Protein AF-A0A5P2DQ47-F1 (afdb_monomer_lite)

Secondary structure (DSSP, 8-state):
-HHHHHHHHHHHHHHHHHHHHHHS-HHHHHHHHHHHHHTT-HHHHHHHHHHHHT-S-HHHHHHHHHHHHHTT-HHHHHHHHHHHT-

pLDDT: mean 89.88, std 11.19, range [55.78, 97.75]

Radius of gyration: 13.1 Å; chains: 1; bounding box: 27×29×37 Å

Organism: Streptomyces venezuelae (NCBI:txid54571)

Sequence (86 aa):
MTRFLAEGRHRDAGFLLWRAGKTLSAHQIIEAVASCREAGLHEAAESVLAGVSERADRQAVLNITAALQAAGRHQDVGFLLSAASK

Foldseek 3Di:
DVVVVVVVVVVVLLQVLLCCLADPALVVLLVQLVVCVVVVNNSSNLSSLLSVLPHPPVVRSVVSLVVCVVVVVVVSSVSNVVSNVD

Structure (mmCIF, N/CA/C/O backbone):
data_AF-A0A5P2DQ47-F1
#
_entry.id   AF-A0A5P2DQ47-F1
#
loop_
_atom_site.group_PDB
_atom_site.id
_atom_site.type_symbol
_atom_site.label_atom_id
_atom_site.label_alt_id
_atom_site.label_comp_id
_atom_site.label_asym_id
_atom_site.label_entity_id
_atom_site.label_seq_id
_atom_site.pdbx_PDB_ins_code
_atom_site.Cartn_x
_atom_site.Cartn_y
_atom_site.Cartn_z
_atom_site.occupancy
_atom_site.B_iso_or_equiv
_atom_site.auth_seq_id
_atom_site.auth_comp_id
_atom_site.auth_asym_id
_atom_site.auth_atom_id
_atom_site.pdbx_PDB_model_num
ATOM 1 N N . MET A 1 1 ? 1.040 -18.913 -26.256 1.00 59.62 1 MET A N 1
ATOM 2 C CA . MET A 1 1 ? 1.889 -17.702 -26.364 1.00 59.62 1 MET A CA 1
ATOM 3 C C . MET A 1 1 ? 1.289 -16.488 -25.645 1.00 59.62 1 MET A C 1
ATOM 5 O O . MET A 1 1 ? 2.021 -15.771 -24.984 1.00 59.62 1 MET A O 1
ATOM 9 N N . THR A 1 2 ? -0.031 -16.286 -25.689 1.00 61.72 2 THR A N 1
ATOM 10 C CA . T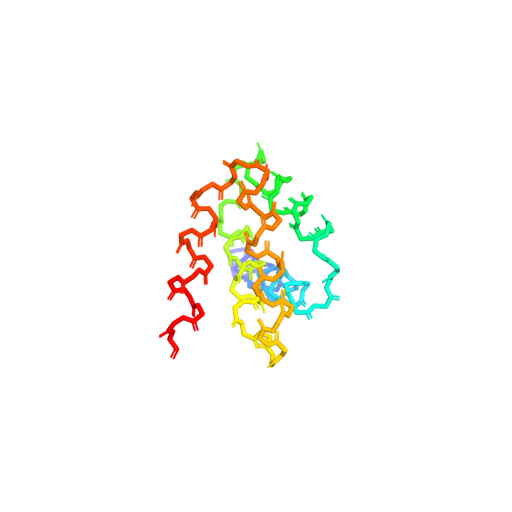HR A 1 2 ? -0.746 -15.178 -25.017 1.00 61.72 2 THR A CA 1
ATOM 11 C C . THR A 1 2 ? -0.674 -15.189 -23.486 1.00 61.72 2 THR A C 1
ATOM 13 O O . THR A 1 2 ? -0.567 -14.127 -22.882 1.00 61.72 2 THR A O 1
ATOM 16 N N . ARG A 1 3 ? -0.662 -16.370 -22.851 1.00 61.69 3 ARG A N 1
ATOM 17 C CA . ARG A 1 3 ? -0.562 -16.506 -21.386 1.00 61.69 3 ARG A CA 1
ATOM 18 C C . ARG A 1 3 ? 0.747 -15.951 -20.808 1.00 61.69 3 ARG A C 1
ATOM 20 O O . ARG A 1 3 ? 0.699 -15.171 -19.870 1.00 61.69 3 ARG A O 1
ATOM 27 N N . PHE A 1 4 ? 1.888 -16.273 -21.417 1.00 55.78 4 PHE A N 1
ATOM 28 C CA . PHE A 1 4 ? 3.197 -15.769 -20.978 1.00 55.78 4 PHE A CA 1
ATOM 29 C C . PHE A 1 4 ? 3.317 -14.243 -21.108 1.00 55.78 4 PHE A C 1
ATOM 31 O O . PHE A 1 4 ? 3.917 -13.594 -20.260 1.00 55.78 4 PHE A O 1
ATOM 38 N N . LEU A 1 5 ? 2.707 -13.657 -22.146 1.00 57.41 5 LEU A N 1
ATOM 39 C CA . LEU A 1 5 ? 2.661 -12.202 -22.322 1.00 57.41 5 LEU A CA 1
ATOM 40 C C . LEU A 1 5 ? 1.758 -11.529 -21.282 1.00 57.41 5 LEU A C 1
ATOM 42 O O . LEU A 1 5 ? 2.095 -10.458 -20.785 1.00 57.41 5 LEU A O 1
ATOM 46 N N . ALA A 1 6 ? 0.626 -12.149 -20.940 1.00 59.56 6 ALA A N 1
ATOM 47 C CA . ALA A 1 6 ? -0.240 -11.661 -19.872 1.00 59.56 6 ALA A CA 1
ATOM 48 C C . ALA A 1 6 ? 0.480 -11.718 -18.515 1.00 59.56 6 ALA A C 1
ATOM 50 O O . ALA A 1 6 ? 0.559 -10.706 -17.828 1.00 59.56 6 ALA A O 1
ATOM 51 N N . GLU A 1 7 ? 1.084 -12.857 -18.170 1.00 62.50 7 GLU A N 1
ATOM 52 C CA . GLU A 1 7 ? 1.851 -13.038 -16.929 1.00 62.50 7 GLU A CA 1
ATOM 53 C C . GLU A 1 7 ? 3.029 -12.051 -16.825 1.00 62.50 7 GLU A C 1
ATOM 55 O O . GLU A 1 7 ? 3.225 -11.443 -15.772 1.00 62.50 7 GLU A O 1
ATOM 60 N N . GLY A 1 8 ? 3.760 -11.815 -17.922 1.00 63.78 8 GLY A N 1
ATOM 61 C CA . GLY A 1 8 ? 4.818 -10.799 -17.980 1.00 63.78 8 GLY A CA 1
ATOM 62 C C . GLY A 1 8 ? 4.296 -9.386 -17.703 1.00 63.78 8 GLY A C 1
ATOM 63 O O . GLY A 1 8 ? 4.820 -8.691 -16.839 1.00 63.78 8 GLY A O 1
ATOM 64 N N . ARG A 1 9 ? 3.189 -8.993 -18.345 1.00 67.00 9 ARG A N 1
ATOM 65 C CA . ARG A 1 9 ? 2.559 -7.680 -18.127 1.00 67.00 9 ARG A CA 1
ATOM 66 C C . ARG A 1 9 ? 2.038 -7.496 -16.702 1.00 67.00 9 AR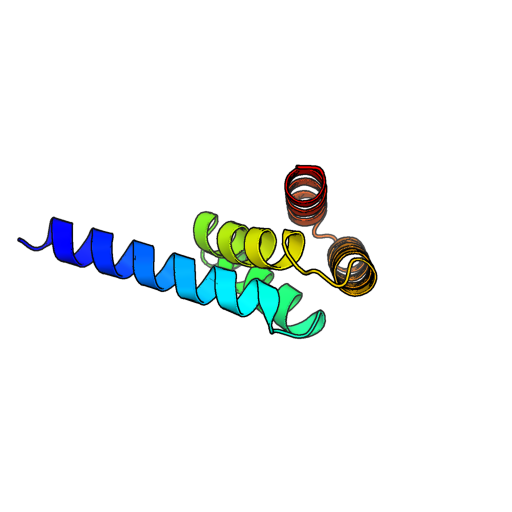G A C 1
ATOM 68 O O . ARG A 1 9 ? 2.134 -6.394 -16.168 1.00 67.00 9 ARG A O 1
ATOM 75 N N . HIS A 1 10 ? 1.492 -8.545 -16.085 1.00 68.88 10 HIS A N 1
ATOM 76 C CA . HIS A 1 10 ? 1.045 -8.495 -14.691 1.00 68.88 10 HIS A CA 1
ATOM 77 C C . HIS A 1 10 ? 2.222 -8.310 -13.729 1.00 68.88 10 HIS A C 1
ATOM 79 O O . HIS A 1 10 ? 2.144 -7.479 -12.825 1.00 68.88 10 HIS A O 1
ATOM 85 N N . ARG A 1 11 ? 3.337 -9.018 -13.960 1.00 74.31 11 ARG A N 1
ATOM 86 C CA . ARG A 1 11 ? 4.567 -8.849 -13.175 1.00 74.31 11 ARG A CA 1
ATOM 87 C C . ARG A 1 11 ? 5.137 -7.435 -13.311 1.00 74.31 11 ARG A C 1
ATOM 89 O O . ARG A 1 11 ? 5.489 -6.831 -12.300 1.00 74.31 11 ARG A O 1
ATOM 96 N N . ASP A 1 12 ? 5.181 -6.896 -14.526 1.00 83.12 12 ASP A N 1
ATOM 97 C CA . ASP A 1 12 ? 5.681 -5.540 -14.773 1.00 83.12 12 ASP A CA 1
ATOM 98 C C . ASP A 1 12 ? 4.789 -4.482 -14.110 1.00 83.12 12 ASP A C 1
ATOM 100 O O . ASP A 1 12 ? 5.289 -3.564 -13.460 1.00 83.12 12 ASP A O 1
ATOM 104 N N . ALA A 1 13 ? 3.463 -4.637 -14.199 1.00 83.44 13 ALA A N 1
ATOM 105 C CA . ALA A 1 13 ? 2.513 -3.753 -13.528 1.00 83.44 13 ALA A CA 1
ATOM 106 C C . ALA A 1 13 ? 2.675 -3.794 -11.999 1.00 83.44 13 ALA A C 1
ATOM 108 O O . ALA A 1 13 ? 2.741 -2.742 -11.364 1.00 83.44 13 ALA A O 1
ATOM 109 N N . GLY A 1 14 ? 2.813 -4.989 -11.415 1.00 86.00 14 GLY A N 1
ATOM 110 C CA . GLY A 1 14 ? 3.077 -5.157 -9.985 1.00 86.00 14 GLY A CA 1
ATOM 111 C C . GLY A 1 14 ? 4.378 -4.477 -9.551 1.00 86.00 14 GLY A C 1
ATOM 112 O O . GLY A 1 14 ? 4.393 -3.742 -8.565 1.00 86.00 14 GLY A O 1
ATOM 113 N N . PHE A 1 15 ? 5.455 -4.631 -10.327 1.00 89.44 15 PHE A N 1
ATOM 114 C CA . PHE A 1 15 ? 6.732 -3.969 -10.049 1.00 89.44 15 PHE A CA 1
ATOM 115 C C . PHE A 1 15 ? 6.634 -2.439 -10.115 1.00 89.44 15 PHE A C 1
ATOM 117 O O . PHE A 1 15 ? 7.174 -1.743 -9.252 1.00 89.44 15 PHE A O 1
ATOM 124 N N . LEU A 1 16 ? 5.929 -1.896 -11.111 1.00 92.75 16 LEU A N 1
ATOM 125 C CA . LEU A 1 16 ? 5.719 -0.452 -11.233 1.00 92.75 16 LEU A CA 1
ATOM 126 C C . LEU A 1 16 ? 4.910 0.108 -10.0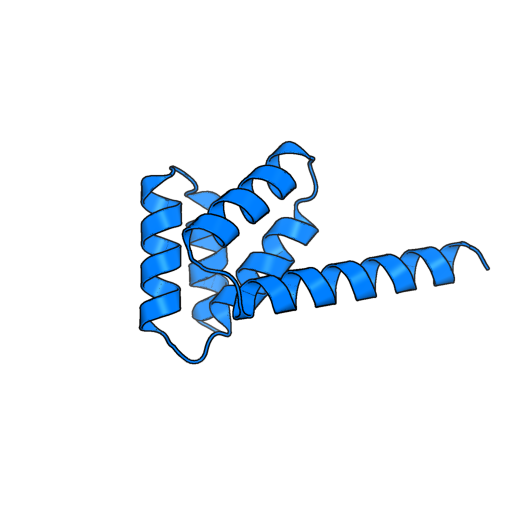58 1.00 92.75 16 LEU A C 1
ATOM 128 O O . LEU A 1 16 ? 5.257 1.164 -9.529 1.00 92.75 16 LEU A O 1
ATOM 132 N N . LEU A 1 17 ? 3.880 -0.612 -9.614 1.00 92.69 17 LEU A N 1
ATOM 133 C CA . LEU A 1 17 ? 3.055 -0.233 -8.466 1.00 92.69 17 LEU A CA 1
ATOM 134 C C . LEU A 1 17 ? 3.831 -0.308 -7.150 1.00 92.69 17 LEU A C 1
ATOM 136 O O . LEU A 1 17 ? 3.789 0.627 -6.352 1.00 92.69 17 LEU A O 1
ATOM 140 N N . TRP A 1 18 ? 4.618 -1.362 -6.957 1.00 94.88 18 TRP A N 1
ATOM 141 C CA . TRP A 1 18 ? 5.547 -1.453 -5.834 1.00 94.88 18 TRP A CA 1
ATOM 142 C C . TRP A 1 18 ? 6.550 -0.297 -5.832 1.00 94.88 18 TRP A C 1
ATOM 144 O O . TRP A 1 18 ? 6.770 0.349 -4.806 1.00 94.88 18 TRP A O 1
ATOM 154 N N . ARG A 1 19 ? 7.106 0.054 -6.996 1.00 94.38 19 ARG A N 1
ATOM 155 C CA . ARG A 1 19 ? 8.018 1.197 -7.113 1.00 94.38 19 ARG A CA 1
ATOM 156 C C . ARG A 1 19 ? 7.313 2.515 -6.792 1.00 94.38 19 ARG A C 1
ATOM 158 O O . ARG A 1 19 ? 7.902 3.349 -6.109 1.00 94.38 19 ARG A O 1
ATOM 165 N N . ALA A 1 20 ? 6.068 2.692 -7.229 1.00 92.00 20 ALA A N 1
ATOM 166 C CA . ALA A 1 20 ? 5.248 3.850 -6.874 1.00 92.00 20 ALA A CA 1
ATOM 167 C C . ALA A 1 20 ? 5.048 3.949 -5.350 1.00 92.00 20 ALA A C 1
ATOM 169 O O . ALA A 1 20 ? 5.190 5.025 -4.765 1.00 92.00 20 ALA A O 1
ATOM 170 N N . GLY A 1 21 ? 4.858 2.804 -4.689 1.00 94.00 21 GLY A N 1
ATOM 171 C CA . GLY A 1 21 ? 4.860 2.665 -3.234 1.00 94.00 21 GLY A CA 1
ATOM 172 C C . GLY A 1 21 ? 6.100 3.241 -2.546 1.00 94.00 21 GLY A C 1
ATOM 173 O O . GLY A 1 21 ? 5.996 3.737 -1.427 1.00 94.00 21 GLY A O 1
ATOM 174 N N . LYS A 1 22 ? 7.260 3.273 -3.211 1.00 95.62 22 LYS A N 1
ATOM 175 C CA . LYS A 1 22 ? 8.512 3.835 -2.671 1.00 95.62 22 LYS A CA 1
ATOM 176 C C . LYS A 1 22 ? 8.711 5.325 -2.940 1.00 95.62 22 LYS A C 1
ATOM 178 O O . LYS A 1 22 ? 9.472 5.958 -2.215 1.00 95.62 22 LYS A O 1
ATOM 183 N N . THR A 1 23 ? 8.058 5.886 -3.955 1.00 92.69 23 THR A N 1
ATOM 184 C CA . THR A 1 23 ? 8.369 7.239 -4.452 1.00 92.69 23 THR A CA 1
ATOM 185 C C . THR A 1 23 ? 7.263 8.261 -4.226 1.00 92.69 23 THR A C 1
ATOM 187 O O . THR A 1 23 ? 7.560 9.443 -4.076 1.00 92.69 23 THR A O 1
ATOM 190 N N . LEU A 1 24 ? 5.998 7.840 -4.204 1.00 92.31 24 LEU A N 1
ATOM 191 C CA . LEU A 1 24 ? 4.864 8.760 -4.130 1.00 92.31 24 LEU A CA 1
ATOM 192 C C . LEU A 1 24 ? 4.723 9.430 -2.753 1.00 92.31 24 LEU A C 1
ATOM 194 O O . LEU A 1 24 ? 5.162 8.907 -1.724 1.00 92.31 24 LEU A O 1
ATOM 198 N N . SER A 1 25 ? 4.075 10.592 -2.717 1.00 92.31 25 SER A N 1
ATOM 199 C CA . SER A 1 25 ? 3.675 11.231 -1.458 1.00 92.31 25 SER A CA 1
ATOM 200 C C . SER A 1 25 ? 2.540 10.460 -0.769 1.00 92.31 25 SER A C 1
ATOM 202 O O . SER A 1 25 ? 1.853 9.656 -1.396 1.00 92.31 25 SER A O 1
ATOM 204 N N . ALA A 1 26 ? 2.298 10.723 0.520 1.00 91.00 26 ALA A N 1
ATOM 205 C CA . ALA A 1 26 ? 1.247 10.033 1.273 1.00 91.00 26 ALA A CA 1
ATOM 206 C C . ALA A 1 26 ? -0.155 10.202 0.662 1.00 91.00 26 ALA A C 1
ATOM 208 O O . ALA A 1 26 ? -0.898 9.229 0.571 1.00 91.00 26 ALA A O 1
ATOM 209 N N . HIS A 1 27 ? -0.485 11.403 0.180 1.00 91.75 27 HIS A N 1
ATOM 210 C CA . HIS A 1 27 ? -1.754 11.668 -0.501 1.00 91.75 27 HIS A CA 1
ATOM 211 C C . HIS A 1 27 ? -1.918 10.803 -1.756 1.00 91.75 27 HIS A C 1
ATOM 213 O O . HIS A 1 27 ? -2.921 10.118 -1.921 1.00 91.75 27 HIS A O 1
ATOM 219 N N . GLN A 1 28 ? -0.885 10.767 -2.600 1.00 94.62 28 GLN A N 1
ATOM 220 C CA . GLN A 1 2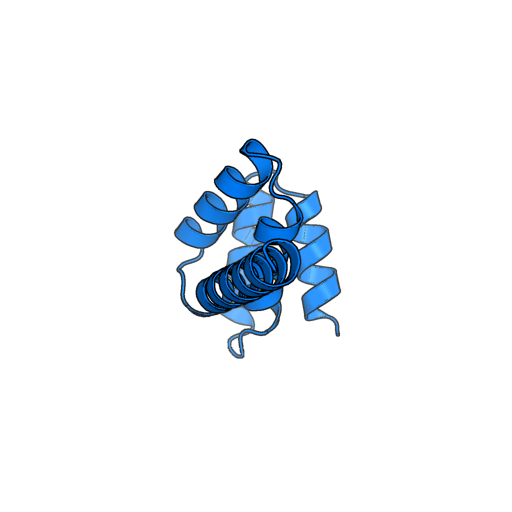8 ? -0.894 9.982 -3.836 1.00 94.62 28 GLN A CA 1
ATOM 221 C C . GLN A 1 28 ? -0.966 8.474 -3.565 1.00 94.62 28 GLN A C 1
ATOM 223 O O . GLN A 1 28 ? -1.577 7.741 -4.336 1.00 94.62 28 GLN A O 1
ATOM 228 N N . ILE A 1 29 ? -0.367 7.997 -2.467 1.00 95.62 29 ILE A N 1
ATOM 229 C CA . ILE A 1 29 ? -0.518 6.603 -2.032 1.00 95.62 29 ILE A CA 1
ATOM 230 C C . ILE A 1 29 ? -1.974 6.307 -1.671 1.00 95.62 29 ILE A C 1
ATOM 232 O O . ILE A 1 29 ? -2.500 5.286 -2.106 1.00 95.62 29 ILE A O 1
ATOM 236 N N . ILE A 1 30 ? -2.638 7.185 -0.913 1.00 95.06 30 ILE A N 1
ATOM 237 C CA . ILE A 1 30 ? -4.047 6.996 -0.540 1.00 95.06 30 ILE A CA 1
ATOM 238 C C . ILE A 1 30 ? -4.930 6.931 -1.785 1.00 95.06 30 ILE A C 1
ATOM 240 O O . ILE A 1 30 ? -5.736 6.009 -1.901 1.00 95.06 30 ILE A O 1
ATOM 244 N N . GLU A 1 31 ? -4.751 7.859 -2.724 1.00 95.25 31 GLU A N 1
ATOM 245 C CA . GLU A 1 31 ? -5.507 7.888 -3.981 1.00 95.25 31 GLU A CA 1
ATOM 246 C C . GLU A 1 31 ? -5.268 6.629 -4.817 1.00 95.25 31 GLU A C 1
ATOM 248 O O . GLU A 1 31 ? -6.221 5.989 -5.259 1.00 95.25 31 GLU A O 1
ATOM 253 N N . ALA A 1 32 ? -4.006 6.221 -4.989 1.00 93.81 32 ALA A N 1
ATOM 254 C CA . ALA A 1 32 ? -3.664 5.024 -5.749 1.00 93.81 32 ALA A CA 1
ATOM 255 C C . ALA A 1 32 ? -4.270 3.761 -5.119 1.00 93.81 32 ALA A C 1
ATOM 257 O O . ALA A 1 32 ? -4.854 2.928 -5.812 1.00 93.81 32 ALA A O 1
ATOM 258 N N . VAL A 1 33 ? -4.176 3.634 -3.794 1.00 95.88 33 VAL A N 1
ATOM 259 C CA . VAL A 1 33 ? -4.717 2.494 -3.047 1.00 95.88 33 VAL A CA 1
ATOM 260 C C . VAL A 1 33 ? -6.251 2.535 -3.029 1.00 95.88 33 VAL A C 1
ATOM 262 O O . VAL A 1 33 ? -6.878 1.481 -3.079 1.00 95.88 33 VAL A O 1
ATOM 265 N N . ALA A 1 34 ? -6.898 3.705 -3.002 1.00 95.00 34 ALA A N 1
ATOM 266 C CA . ALA A 1 34 ? -8.350 3.839 -3.185 1.00 95.00 34 ALA A CA 1
ATOM 267 C C . ALA A 1 34 ? -8.797 3.385 -4.567 1.00 95.00 34 ALA A C 1
ATOM 269 O O . ALA A 1 34 ? -9.592 2.454 -4.665 1.00 95.00 34 ALA A O 1
ATOM 270 N N . SER A 1 35 ? -8.194 3.947 -5.610 1.00 94.62 35 SER A N 1
ATOM 271 C CA . SER A 1 35 ? -8.519 3.616 -6.992 1.00 94.62 35 SER A CA 1
ATOM 272 C C . SER A 1 35 ? -8.346 2.120 -7.277 1.00 94.62 35 SER A C 1
ATOM 274 O O . SER A 1 35 ? -9.230 1.494 -7.860 1.00 94.62 35 SER A O 1
ATOM 276 N N . CYS A 1 36 ? -7.263 1.503 -6.788 1.00 94.19 36 CYS A N 1
ATOM 277 C CA . CYS A 1 36 ? -7.061 0.061 -6.931 1.00 94.19 36 CYS A CA 1
ATOM 278 C C . CYS A 1 36 ? -8.150 -0.755 -6.220 1.00 94.19 36 CYS A C 1
ATOM 280 O O . CYS A 1 36 ? -8.650 -1.722 -6.790 1.00 94.19 36 CYS A O 1
ATOM 282 N N . ARG A 1 37 ? -8.540 -0.391 -4.988 1.00 94.50 37 ARG A N 1
ATOM 283 C CA . ARG A 1 37 ? -9.584 -1.126 -4.251 1.00 94.50 37 ARG A CA 1
ATOM 284 C C . ARG A 1 37 ? -10.962 -0.958 -4.892 1.00 94.50 37 ARG A C 1
ATOM 286 O O . ARG A 1 37 ? -11.661 -1.955 -5.034 1.00 94.50 37 ARG A O 1
ATOM 293 N N . GLU A 1 38 ? -11.322 0.249 -5.318 1.00 95.06 38 GLU A N 1
ATOM 294 C CA . GLU A 1 38 ? -12.590 0.536 -6.006 1.00 95.06 38 GLU A CA 1
ATOM 295 C C . GLU A 1 38 ? -12.702 -0.208 -7.343 1.00 95.06 38 GLU A C 1
ATOM 297 O O . GLU A 1 38 ? -13.774 -0.690 -7.700 1.00 95.06 38 GLU A O 1
ATOM 302 N N . ALA A 1 39 ? -11.581 -0.382 -8.047 1.00 93.38 39 ALA A N 1
ATOM 303 C CA . ALA A 1 39 ? -11.504 -1.167 -9.276 1.00 93.38 39 ALA A CA 1
ATOM 304 C C . ALA A 1 39 ? -11.439 -2.695 -9.048 1.00 93.38 39 ALA A C 1
ATOM 306 O O . ALA A 1 39 ? -11.308 -3.447 -10.013 1.00 93.38 39 ALA A O 1
ATOM 307 N N . GLY A 1 40 ? -11.475 -3.176 -7.798 1.00 94.31 40 GLY A N 1
ATOM 308 C CA . GLY A 1 40 ? -11.322 -4.601 -7.465 1.00 94.31 40 GLY A CA 1
ATOM 309 C C . GLY A 1 40 ? -9.903 -5.156 -7.670 1.00 94.31 40 GLY A C 1
ATOM 310 O O . GLY A 1 40 ? -9.687 -6.364 -7.610 1.00 94.31 40 GLY A O 1
ATOM 311 N N . LEU A 1 41 ? -8.911 -4.291 -7.892 1.00 93.81 41 LEU A N 1
ATOM 312 C CA . LEU A 1 41 ? -7.509 -4.646 -8.118 1.00 93.81 41 LEU A CA 1
ATOM 313 C C . LEU A 1 41 ? -6.763 -4.771 -6.780 1.00 93.81 41 LEU A C 1
ATOM 315 O O . LEU A 1 41 ? -5.882 -3.977 -6.446 1.00 93.81 41 LEU A O 1
ATOM 319 N N . HIS A 1 42 ? -7.128 -5.772 -5.981 1.00 93.62 42 HIS A N 1
ATOM 320 C CA . HIS A 1 42 ? -6.588 -5.947 -4.628 1.00 93.62 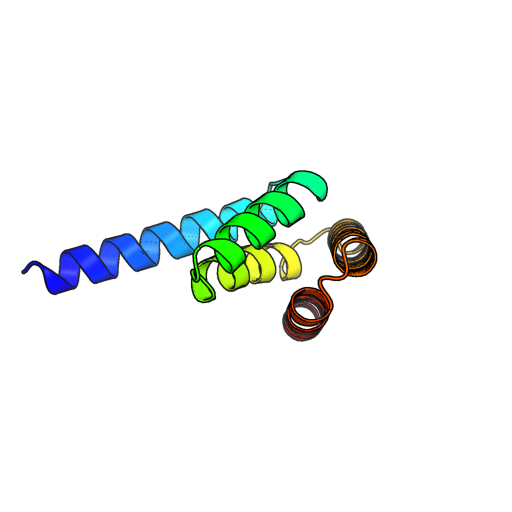42 HIS A CA 1
ATOM 321 C C . HIS A 1 42 ? -5.068 -6.177 -4.601 1.00 93.62 42 HIS A C 1
ATOM 323 O O . HIS A 1 42 ? -4.370 -5.509 -3.842 1.00 93.62 42 HIS A O 1
ATOM 329 N N . GLU A 1 43 ? -4.541 -7.025 -5.486 1.00 91.94 43 GLU A N 1
ATOM 330 C CA . GLU A 1 43 ? -3.095 -7.293 -5.587 1.00 91.94 43 GLU A CA 1
ATOM 331 C C . GLU A 1 43 ? -2.290 -6.051 -6.008 1.00 91.94 43 GLU A C 1
ATOM 333 O O . GLU A 1 43 ? -1.139 -5.864 -5.606 1.00 91.94 43 GLU A O 1
ATOM 338 N N . ALA A 1 44 ? -2.905 -5.164 -6.797 1.00 93.12 44 ALA A N 1
ATOM 339 C CA . ALA A 1 44 ? -2.301 -3.898 -7.196 1.00 93.12 44 ALA A CA 1
ATOM 340 C C . ALA A 1 44 ? -2.164 -2.951 -5.994 1.00 93.12 44 ALA A C 1
ATOM 342 O O . ALA A 1 44 ? -1.089 -2.392 -5.773 1.00 93.12 44 ALA A O 1
ATOM 343 N N . ALA A 1 45 ? -3.221 -2.824 -5.182 1.00 95.62 45 ALA A N 1
ATOM 344 C CA . ALA A 1 45 ? -3.185 -2.048 -3.942 1.00 95.62 45 ALA A CA 1
ATOM 345 C C . ALA A 1 45 ? -2.125 -2.593 -2.970 1.00 95.62 45 ALA A C 1
ATOM 347 O O . ALA A 1 45 ? -1.349 -1.830 -2.398 1.00 95.62 45 ALA A O 1
ATOM 348 N N . GLU A 1 46 ? -2.049 -3.916 -2.827 1.00 95.88 46 GLU A N 1
ATOM 349 C CA . GLU A 1 46 ? -1.070 -4.578 -1.962 1.00 95.88 46 GLU A CA 1
ATOM 350 C C . GLU A 1 46 ? 0.365 -4.396 -2.455 1.00 95.88 46 GLU A C 1
ATOM 352 O O . GLU A 1 46 ? 1.255 -4.157 -1.641 1.00 95.88 46 GLU A O 1
ATOM 357 N N . SER A 1 47 ? 0.592 -4.405 -3.772 1.00 96.25 47 SER A N 1
ATOM 358 C CA . SER A 1 47 ? 1.906 -4.099 -4.352 1.00 96.25 47 SER A CA 1
ATOM 359 C C . SER A 1 47 ? 2.363 -2.685 -3.984 1.00 96.25 47 SER A C 1
ATOM 361 O O . SER A 1 47 ? 3.502 -2.506 -3.552 1.00 96.25 47 SER A O 1
ATOM 363 N N . VAL A 1 48 ? 1.474 -1.684 -4.076 1.00 97.19 48 VAL A N 1
ATOM 364 C CA . VAL A 1 48 ? 1.775 -0.306 -3.638 1.00 97.19 48 VAL A CA 1
ATOM 365 C C . VAL A 1 48 ? 2.127 -0.272 -2.149 1.00 97.19 48 VAL A C 1
ATOM 367 O O . VAL A 1 48 ? 3.149 0.304 -1.774 1.00 97.19 48 VAL A O 1
ATOM 370 N N . LEU A 1 49 ? 1.318 -0.904 -1.295 1.00 97.75 49 LEU A N 1
ATOM 371 C CA . LEU A 1 49 ? 1.537 -0.915 0.156 1.00 97.75 49 LEU A CA 1
ATOM 372 C C . LEU A 1 49 ? 2.822 -1.660 0.555 1.00 97.75 49 LEU A C 1
ATOM 374 O O . LEU A 1 49 ? 3.524 -1.203 1.455 1.00 97.75 49 LEU A O 1
ATOM 378 N N . ALA A 1 50 ? 3.180 -2.742 -0.139 1.00 97.25 50 ALA A N 1
ATOM 379 C CA . ALA A 1 50 ? 4.454 -3.437 0.051 1.00 97.25 50 ALA A CA 1
ATOM 380 C C . ALA A 1 50 ? 5.650 -2.533 -0.301 1.00 97.25 50 ALA A C 1
ATOM 382 O O . ALA A 1 50 ? 6.651 -2.478 0.414 1.00 97.25 50 ALA A O 1
ATOM 383 N N . GLY A 1 51 ? 5.520 -1.732 -1.362 1.00 96.56 51 GLY A N 1
ATOM 384 C CA . GLY A 1 51 ? 6.500 -0.698 -1.681 1.00 96.56 51 GLY A CA 1
ATOM 385 C C . GLY A 1 51 ? 6.662 0.325 -0.554 1.00 96.56 51 GLY A C 1
ATOM 386 O O . GLY A 1 51 ? 7.786 0.699 -0.216 1.00 96.56 51 GLY A O 1
ATOM 387 N N . VAL A 1 52 ? 5.555 0.747 0.068 1.00 97.62 52 VAL A N 1
ATOM 388 C CA . VAL A 1 52 ? 5.583 1.659 1.222 1.00 97.62 52 VAL A CA 1
ATOM 389 C C . VAL A 1 52 ? 6.293 1.021 2.416 1.00 97.62 52 VAL A C 1
ATOM 391 O O . VAL A 1 52 ? 7.161 1.672 2.995 1.00 97.62 52 VAL A O 1
ATOM 394 N N . SER A 1 53 ? 5.982 -0.231 2.778 1.00 97.62 53 SER A N 1
ATOM 395 C CA . SER A 1 53 ? 6.574 -0.890 3.959 1.00 97.62 53 SER A CA 1
ATOM 396 C C . SER A 1 53 ? 8.097 -1.003 3.900 1.00 97.62 53 SER A C 1
ATOM 398 O O . SER A 1 53 ? 8.766 -1.021 4.933 1.00 97.62 53 SER A O 1
ATOM 400 N N . GLU A 1 54 ? 8.646 -1.053 2.690 1.00 96.12 54 GLU A N 1
ATOM 401 C CA . GLU A 1 54 ? 10.077 -1.183 2.430 1.00 96.12 54 GLU A CA 1
ATOM 402 C C . GLU A 1 54 ? 10.820 0.161 2.308 1.00 96.12 54 GLU A C 1
ATOM 404 O O . GLU A 1 54 ? 12.003 0.186 1.949 1.00 96.12 54 GLU A O 1
ATOM 409 N N . ARG A 1 55 ? 10.163 1.303 2.555 1.00 95.50 55 ARG A N 1
ATOM 410 C CA . ARG A 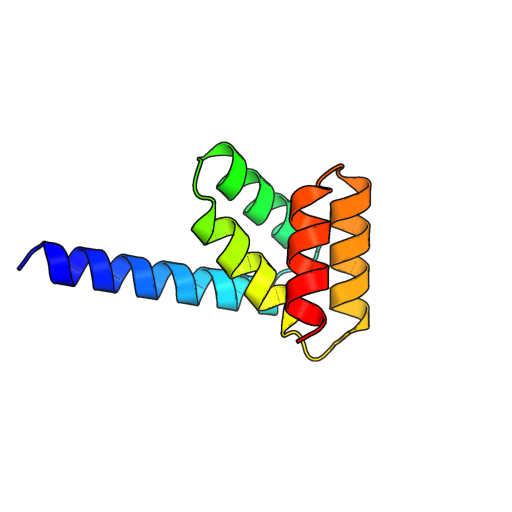1 55 ? 10.864 2.595 2.583 1.00 95.50 55 ARG A CA 1
ATOM 411 C C . ARG A 1 55 ? 11.880 2.617 3.726 1.00 95.50 55 ARG A C 1
ATOM 413 O O . ARG A 1 55 ? 11.572 2.258 4.860 1.00 95.50 55 ARG A O 1
ATOM 420 N N . ALA A 1 56 ? 13.083 3.106 3.424 1.00 94.06 56 ALA A N 1
ATOM 421 C CA . ALA A 1 56 ? 14.132 3.299 4.425 1.00 94.06 56 ALA A CA 1
ATOM 422 C C . ALA A 1 56 ? 13.741 4.362 5.468 1.00 94.06 56 ALA A C 1
ATOM 424 O O . ALA A 1 56 ? 14.063 4.231 6.647 1.00 94.06 56 ALA A O 1
ATOM 425 N N . ASP A 1 57 ? 13.007 5.394 5.040 1.00 94.06 57 ASP A N 1
ATOM 426 C CA . ASP A 1 57 ? 12.448 6.411 5.926 1.00 94.06 57 ASP A CA 1
ATOM 427 C C . ASP A 1 57 ? 11.225 5.862 6.676 1.00 94.06 57 ASP A C 1
ATOM 429 O O . ASP A 1 57 ? 10.102 5.837 6.163 1.00 94.06 57 ASP A O 1
ATOM 433 N N . ARG A 1 58 ? 11.448 5.427 7.921 1.00 93.88 58 ARG A N 1
ATOM 434 C CA . ARG A 1 58 ? 10.396 4.887 8.793 1.00 93.88 58 ARG A CA 1
ATOM 435 C C . ARG A 1 58 ? 9.370 5.936 9.212 1.00 93.88 58 ARG A C 1
ATOM 437 O O . ARG A 1 58 ? 8.207 5.581 9.404 1.00 93.88 58 ARG A O 1
ATOM 444 N N . GLN A 1 59 ? 9.752 7.210 9.295 1.00 94.06 59 GLN A N 1
ATOM 445 C CA . GLN A 1 59 ? 8.799 8.277 9.585 1.00 94.06 59 GLN A CA 1
ATOM 446 C C . GLN A 1 59 ? 7.827 8.449 8.415 1.00 94.06 59 GLN A C 1
ATOM 448 O O . GLN A 1 59 ? 6.626 8.593 8.638 1.00 94.06 59 GLN A O 1
ATOM 453 N N . ALA A 1 60 ? 8.308 8.356 7.172 1.00 93.75 60 ALA A N 1
ATOM 454 C CA . ALA A 1 60 ? 7.437 8.371 6.000 1.00 93.75 60 ALA A CA 1
ATOM 455 C C . ALA A 1 60 ? 6.439 7.201 6.006 1.00 93.75 60 ALA A C 1
ATOM 457 O O . ALA A 1 60 ? 5.265 7.414 5.707 1.00 93.75 60 ALA A O 1
ATOM 458 N N . VAL A 1 61 ? 6.870 5.994 6.394 1.00 96.38 61 VAL A N 1
ATOM 459 C CA . VAL A 1 61 ? 5.963 4.840 6.548 1.00 96.38 61 VAL A CA 1
ATOM 460 C C . VAL A 1 61 ? 4.873 5.142 7.575 1.00 96.38 61 VAL A C 1
ATOM 462 O O . VAL A 1 61 ? 3.696 5.002 7.262 1.00 96.38 61 VAL A O 1
ATOM 465 N N . LEU A 1 62 ? 5.239 5.621 8.768 1.00 95.06 62 LEU A N 1
ATOM 466 C CA . LEU A 1 62 ? 4.276 5.942 9.827 1.00 95.06 62 LEU A CA 1
ATOM 467 C C . LEU A 1 62 ? 3.314 7.068 9.430 1.00 95.06 62 LEU A C 1
ATOM 469 O O . LEU A 1 62 ? 2.121 6.973 9.713 1.00 95.06 62 LEU A O 1
ATOM 473 N N . ASN A 1 63 ? 3.799 8.096 8.731 1.00 95.31 63 ASN A N 1
ATOM 474 C CA . ASN A 1 63 ? 2.960 9.181 8.224 1.00 95.31 63 ASN A CA 1
ATOM 475 C C . ASN A 1 63 ? 1.921 8.660 7.220 1.00 95.31 63 ASN A C 1
ATOM 477 O O . ASN A 1 63 ? 0.759 9.058 7.272 1.00 95.31 63 ASN A O 1
ATOM 481 N N . ILE A 1 64 ? 2.318 7.745 6.330 1.00 96.44 64 ILE A N 1
ATOM 482 C CA . ILE A 1 64 ? 1.402 7.107 5.375 1.00 96.44 64 ILE A CA 1
ATOM 483 C C . ILE A 1 64 ? 0.390 6.223 6.110 1.00 96.44 64 ILE A C 1
ATOM 485 O O . ILE A 1 64 ? -0.804 6.307 5.831 1.00 96.44 64 ILE A O 1
ATOM 489 N N . THR A 1 65 ? 0.836 5.430 7.086 1.00 96.88 65 THR A N 1
ATOM 490 C CA . THR A 1 65 ? -0.049 4.615 7.929 1.00 96.88 65 THR A CA 1
ATOM 491 C C . THR A 1 65 ? -1.088 5.473 8.651 1.00 96.88 65 THR A C 1
ATOM 493 O O . THR A 1 65 ? -2.274 5.149 8.632 1.00 96.88 65 THR A O 1
ATOM 496 N N . ALA A 1 66 ? -0.672 6.591 9.252 1.00 96.06 66 ALA A N 1
ATOM 497 C CA . ALA A 1 66 ? -1.574 7.517 9.933 1.00 96.06 66 ALA A CA 1
ATOM 498 C C . ALA A 1 66 ? -2.592 8.137 8.966 1.00 96.06 66 ALA A C 1
ATOM 500 O O . ALA A 1 66 ? -3.769 8.263 9.299 1.00 96.06 66 ALA A O 1
ATOM 501 N N . ALA A 1 67 ? -2.162 8.472 7.749 1.00 95.56 67 ALA A N 1
ATOM 502 C CA . ALA A 1 67 ? -3.039 9.032 6.732 1.00 95.56 67 ALA A CA 1
ATOM 503 C C . ALA A 1 67 ? -4.074 8.000 6.228 1.00 95.56 67 ALA A C 1
ATOM 505 O O . ALA A 1 67 ? -5.251 8.328 6.088 1.00 95.56 67 ALA A O 1
ATOM 506 N N . LEU A 1 68 ? -3.680 6.732 6.049 1.00 96.06 68 LEU A N 1
ATOM 507 C CA . LEU A 1 68 ? -4.608 5.630 5.754 1.00 96.06 68 LEU A CA 1
ATOM 508 C C . LEU A 1 68 ? -5.613 5.413 6.896 1.00 96.06 68 LEU A C 1
ATOM 510 O O . LEU A 1 68 ? -6.806 5.239 6.645 1.00 96.06 68 LEU A O 1
ATOM 514 N N . GLN A 1 69 ? -5.151 5.474 8.148 1.00 96.62 69 GLN A N 1
ATOM 515 C CA . GLN A 1 69 ? -6.015 5.362 9.323 1.00 96.62 69 GLN A CA 1
ATOM 516 C C . GLN A 1 69 ? -7.051 6.491 9.371 1.00 96.62 69 GLN A C 1
ATOM 518 O O . GLN A 1 69 ? -8.231 6.222 9.591 1.00 96.62 69 GLN A O 1
ATOM 523 N N . ALA A 1 70 ? -6.631 7.736 9.125 1.00 95.69 70 ALA A N 1
ATOM 524 C CA . ALA A 1 70 ? -7.519 8.897 9.080 1.00 95.69 70 ALA A CA 1
ATOM 525 C C . ALA A 1 70 ? -8.556 8.804 7.946 1.00 95.69 70 ALA A C 1
ATOM 527 O O . ALA A 1 70 ? -9.679 9.274 8.099 1.00 95.69 70 ALA A O 1
ATOM 528 N N . ALA A 1 71 ? -8.206 8.148 6.837 1.00 93.19 71 ALA A N 1
ATOM 529 C CA . ALA A 1 71 ? -9.107 7.882 5.717 1.00 93.19 71 ALA A CA 1
ATOM 530 C C . ALA A 1 71 ? -10.045 6.671 5.936 1.00 93.19 71 ALA A C 1
ATOM 532 O O . ALA A 1 71 ? -10.725 6.252 5.002 1.00 93.19 71 ALA A O 1
ATOM 533 N N . GLY A 1 72 ? -10.066 6.061 7.129 1.00 95.19 72 GLY A N 1
ATOM 534 C CA . GLY A 1 72 ? -10.905 4.890 7.430 1.00 95.19 72 GLY A CA 1
ATOM 535 C C . GLY A 1 72 ? -10.437 3.588 6.767 1.00 95.19 72 GLY A C 1
ATOM 536 O O . GLY A 1 72 ? -11.161 2.593 6.744 1.00 95.19 72 GLY A O 1
ATOM 537 N N . ARG A 1 73 ? -9.214 3.557 6.224 1.00 94.12 73 ARG A N 1
ATOM 538 C CA . ARG A 1 73 ? -8.654 2.425 5.466 1.00 94.12 73 ARG A CA 1
ATOM 539 C C . ARG A 1 73 ? -8.010 1.389 6.384 1.00 94.12 73 ARG A C 1
ATOM 541 O O . ARG A 1 73 ? -6.856 1.006 6.210 1.00 94.12 73 ARG A O 1
ATOM 548 N N . HIS A 1 74 ? -8.760 0.917 7.376 1.00 95.81 74 HIS A N 1
ATOM 549 C CA . HIS A 1 74 ? -8.229 0.076 8.455 1.00 95.81 74 HIS A CA 1
ATOM 550 C C . HIS A 1 74 ? -7.618 -1.249 7.968 1.00 95.81 74 HIS A C 1
ATOM 552 O O . HIS A 1 74 ? -6.619 -1.705 8.521 1.00 95.81 74 HIS A O 1
ATOM 558 N N . GLN A 1 75 ? -8.168 -1.851 6.908 1.00 94.88 75 GLN A N 1
ATOM 559 C CA . GLN A 1 75 ? -7.602 -3.070 6.315 1.00 94.88 75 GLN A CA 1
ATOM 560 C C . GLN A 1 75 ? -6.220 -2.820 5.694 1.00 94.88 75 GLN A C 1
ATOM 562 O O . GLN A 1 75 ? -5.294 -3.599 5.912 1.00 94.88 75 GLN A O 1
ATOM 567 N N . ASP A 1 76 ? -6.059 -1.707 4.976 1.00 96.50 76 ASP A N 1
ATOM 568 C CA . ASP A 1 76 ? -4.785 -1.335 4.355 1.00 96.50 76 ASP A CA 1
ATOM 569 C C . ASP A 1 76 ? -3.736 -0.956 5.414 1.00 96.50 76 ASP A C 1
ATOM 571 O O . ASP A 1 76 ? -2.565 -1.305 5.269 1.00 96.50 76 ASP A O 1
ATOM 575 N N . VAL A 1 77 ? -4.156 -0.321 6.518 1.00 96.88 77 VAL A N 1
ATOM 576 C CA . VAL A 1 77 ? -3.308 -0.084 7.703 1.00 96.88 77 VAL A CA 1
ATOM 577 C C . VAL A 1 77 ? -2.793 -1.403 8.279 1.00 96.88 77 VAL A C 1
ATOM 579 O O . VAL A 1 77 ? -1.592 -1.544 8.512 1.00 96.88 77 VAL A O 1
ATOM 582 N N . GLY A 1 78 ? -3.680 -2.382 8.482 1.00 96.44 78 GLY A N 1
ATOM 583 C CA . GLY A 1 78 ? -3.309 -3.696 9.008 1.00 96.44 78 GLY A CA 1
ATOM 584 C C . GLY A 1 78 ? -2.318 -4.430 8.103 1.00 96.44 78 GLY A C 1
ATOM 585 O O . GLY A 1 78 ? -1.316 -4.964 8.588 1.00 96.44 78 GLY A O 1
ATOM 586 N N . PHE A 1 79 ? -2.551 -4.401 6.788 1.00 96.00 79 PHE A N 1
ATOM 587 C CA . PHE A 1 79 ? -1.626 -4.963 5.805 1.00 96.00 79 PHE A CA 1
ATOM 588 C C . PHE A 1 79 ? -0.254 -4.281 5.870 1.00 96.00 79 PHE A C 1
ATOM 590 O O . PHE A 1 79 ? 0.764 -4.958 6.001 1.00 96.00 79 PHE A O 1
ATOM 597 N N . LEU A 1 80 ? -0.225 -2.945 5.834 1.00 95.56 80 LEU A N 1
ATOM 598 C CA . LEU A 1 80 ? 1.010 -2.164 5.814 1.00 95.56 80 LEU A CA 1
ATOM 599 C C . LEU A 1 80 ? 1.866 -2.404 7.064 1.00 95.56 80 LEU A C 1
ATOM 601 O O . LEU A 1 80 ? 3.067 -2.639 6.948 1.00 95.56 80 LEU A O 1
ATOM 605 N N . LEU A 1 81 ? 1.258 -2.396 8.252 1.00 94.25 81 LEU A N 1
ATOM 606 C CA . LEU A 1 81 ? 1.967 -2.666 9.506 1.00 94.25 81 LEU A CA 1
ATOM 607 C C . LEU A 1 81 ? 2.516 -4.096 9.558 1.00 94.25 81 LEU A C 1
ATOM 609 O O . LEU A 1 81 ? 3.654 -4.306 9.976 1.00 94.25 81 LEU A O 1
ATOM 613 N N . SER A 1 82 ? 1.739 -5.072 9.085 1.00 95.56 82 SER A N 1
ATOM 614 C CA . SER A 1 82 ? 2.173 -6.472 9.018 1.00 95.56 82 SER A CA 1
ATOM 615 C C . SER A 1 82 ? 3.331 -6.666 8.036 1.00 95.56 82 SER A C 1
ATOM 617 O O . SER A 1 82 ? 4.240 -7.450 8.298 1.00 95.56 82 SER A O 1
ATOM 619 N N . ALA A 1 83 ? 3.317 -5.948 6.911 1.00 92.75 83 ALA A N 1
ATOM 620 C CA . ALA A 1 83 ? 4.384 -5.977 5.917 1.00 92.75 83 ALA A CA 1
ATOM 621 C C . ALA A 1 83 ? 5.658 -5.266 6.407 1.00 92.75 83 ALA A C 1
ATOM 623 O O . ALA A 1 83 ? 6.753 -5.754 6.158 1.00 92.75 83 ALA A O 1
ATOM 624 N N . ALA A 1 84 ? 5.524 -4.157 7.140 1.00 91.19 84 ALA A N 1
ATOM 625 C CA . ALA A 1 84 ? 6.652 -3.379 7.663 1.00 91.19 84 ALA A CA 1
ATOM 626 C C . ALA A 1 84 ? 7.337 -4.007 8.888 1.00 91.19 84 ALA A C 1
ATOM 628 O O . ALA A 1 84 ? 8.435 -3.586 9.248 1.00 91.19 84 ALA A O 1
ATOM 629 N N . SER A 1 85 ? 6.684 -4.978 9.532 1.00 87.19 85 SER A N 1
ATOM 630 C CA . SER A 1 85 ? 7.205 -5.699 10.704 1.00 87.19 85 SER A CA 1
ATOM 631 C C . SER A 1 85 ? 8.048 -6.930 10.339 1.00 87.19 85 SER A C 1
ATOM 633 O O . SER A 1 85 ? 8.477 -7.656 11.235 1.00 87.19 85 SER A O 1
ATOM 635 N N . LYS A 1 86 ? 8.242 -7.188 9.042 1.00 66.81 86 LYS A N 1
ATOM 636 C CA . LYS A 1 86 ? 9.121 -8.231 8.500 1.00 66.81 86 LYS A CA 1
ATOM 637 C C . LYS A 1 86 ? 10.485 -7.643 8.158 1.00 66.81 86 LYS A C 1
ATOM 639 O O . LYS A 1 86 ? 11.475 -8.379 8.343 1.00 66.81 86 LYS A O 1
#